Protein AF-A0A8T0T7T9-F1 (afdb_monomer_lite)

Secondary structure (DSSP, 8-state):
--TT--PPPPPPPGGGS----PPP-PPPP------PPP--PPPPGGG-EETTEEPPP-TTPPPPPTTT--SS--TTT-HHHHTTPPP------PPP----------------------------------------

Foldseek 3Di:
DDPPPDDDDDDDDPVPDDDDPDDDDDDPDDDPDDDPDDPDDDDDPQQDADPPGRDHDCPPDQDAAPQARDSPDHVVPDPCVVVVHRDPDDPPDDPDPDPPPPDDDDDDDDDDDDDDDDDDDDDDDDDDDDDDDDDD

Radius of gyration: 42.01 Å; chains: 1; bounding box: 94×88×94 Å

Organism: Panicum virgatum (NCBI:txid38727)

Structure (mmCIF, N/CA/C/O backbone):
data_AF-A0A8T0T7T9-F1
#
_entry.id   AF-A0A8T0T7T9-F1
#
loop_
_atom_site.group_PDB
_atom_site.id
_atom_site.type_symbol
_atom_site.label_atom_id
_atom_site.label_alt_id
_atom_site.label_comp_id
_atom_site.label_asym_id
_atom_site.label_entity_id
_atom_site.label_seq_id
_atom_site.pdbx_PDB_ins_code
_atom_site.Cartn_x
_atom_site.Cartn_y
_atom_site.Cartn_z
_atom_site.occupancy
_atom_site.B_iso_or_equiv
_atom_site.auth_seq_id
_atom_site.auth_comp_id
_atom_site.auth_asym_id
_atom_site.auth_atom_id
_atom_site.pdbx_PDB_model_num
ATOM 1 N N . MET A 1 1 ? -8.770 23.075 46.641 1.00 62.38 1 MET A N 1
ATOM 2 C CA . MET A 1 1 ? -9.221 21.893 45.876 1.00 62.38 1 MET A CA 1
ATOM 3 C C . MET A 1 1 ? -8.694 20.672 46.617 1.00 62.38 1 MET A C 1
ATOM 5 O O . MET A 1 1 ? -7.485 20.507 46.671 1.00 62.38 1 MET A O 1
ATOM 9 N N . SER A 1 2 ? -9.548 19.934 47.336 1.00 76.44 2 SER A N 1
ATOM 10 C CA . SER A 1 2 ? -9.093 18.798 48.157 1.00 76.44 2 SER A CA 1
ATOM 11 C C . SER A 1 2 ? -8.972 17.552 47.284 1.00 76.44 2 SER A C 1
ATOM 13 O O . SER A 1 2 ? -9.967 17.114 46.710 1.00 76.44 2 SER A O 1
ATOM 15 N N . ALA A 1 3 ? -7.763 17.000 47.180 1.00 72.56 3 ALA A N 1
ATOM 16 C CA . ALA A 1 3 ? -7.448 15.847 46.333 1.00 72.56 3 ALA A CA 1
ATOM 17 C C . ALA A 1 3 ? -8.122 14.535 46.788 1.00 72.56 3 ALA A C 1
ATOM 19 O O . ALA A 1 3 ? -8.209 13.598 46.004 1.00 72.56 3 ALA A O 1
ATOM 20 N N . TYR A 1 4 ? -8.646 14.482 48.019 1.00 82.19 4 TYR A N 1
ATOM 21 C CA . TYR A 1 4 ? -9.186 13.263 48.639 1.00 82.19 4 TYR A CA 1
ATOM 22 C C . TYR A 1 4 ? -10.590 13.451 49.230 1.00 82.19 4 TYR A C 1
ATOM 24 O O . TYR A 1 4 ? -10.992 12.731 50.133 1.00 82.19 4 TYR A O 1
ATOM 32 N N . GLY A 1 5 ? -11.351 14.441 48.753 1.00 84.19 5 GLY A N 1
ATOM 33 C CA . GLY A 1 5 ? -12.708 14.691 49.260 1.00 84.19 5 GLY A CA 1
ATOM 34 C C . GLY A 1 5 ? -13.752 13.640 48.855 1.00 84.19 5 GLY A C 1
ATOM 35 O O . GLY A 1 5 ? -14.861 13.666 49.376 1.00 84.19 5 GLY A O 1
ATOM 36 N N . HIS A 1 6 ? -13.422 12.746 47.919 1.00 84.50 6 HIS A N 1
ATOM 37 C CA . HIS A 1 6 ? -14.359 11.787 47.338 1.00 84.50 6 HIS A CA 1
ATOM 38 C C . HIS A 1 6 ? -13.857 10.369 47.613 1.00 84.50 6 HIS A C 1
ATOM 40 O O . HIS A 1 6 ? -12.857 9.941 47.038 1.00 84.50 6 HIS A O 1
ATOM 46 N N . ASN A 1 7 ? -14.561 9.644 48.483 1.00 85.50 7 ASN A N 1
ATOM 47 C CA . ASN A 1 7 ? -14.300 8.230 48.733 1.00 85.50 7 ASN A CA 1
ATOM 48 C C . ASN A 1 7 ? -15.115 7.381 47.754 1.00 85.50 7 ASN A C 1
ATOM 50 O O . ASN A 1 7 ? -16.339 7.503 47.691 1.00 85.50 7 ASN A O 1
ATOM 54 N N . ILE A 1 8 ? -14.437 6.500 47.019 1.00 87.69 8 ILE A N 1
ATOM 55 C CA . ILE A 1 8 ? -15.087 5.460 46.219 1.00 87.69 8 ILE A CA 1
ATOM 56 C C . ILE A 1 8 ? -15.261 4.245 47.126 1.00 87.69 8 ILE A C 1
ATOM 58 O O . ILE A 1 8 ? -14.280 3.676 47.604 1.00 87.69 8 ILE A O 1
ATOM 62 N N . TRP A 1 9 ? -16.509 3.868 47.389 1.00 89.19 9 TRP A N 1
ATOM 63 C CA . TRP A 1 9 ? -16.809 2.651 48.134 1.00 89.19 9 TRP A CA 1
ATOM 64 C C . TRP A 1 9 ? -16.662 1.421 47.235 1.00 89.19 9 TRP A C 1
ATOM 66 O O . TRP A 1 9 ? -16.919 1.518 46.033 1.00 89.19 9 TRP A O 1
ATOM 76 N N . PRO A 1 10 ? -16.277 0.261 47.794 1.00 91.12 10 PRO A N 1
ATOM 77 C CA . PRO A 1 10 ? -16.251 -0.981 47.040 1.00 91.12 10 PRO A CA 1
ATOM 78 C C . PRO A 1 10 ? -17.636 -1.270 46.456 1.00 91.12 10 PRO A C 1
ATOM 80 O O . PRO A 1 10 ? -18.635 -1.279 47.178 1.00 91.12 10 PRO A O 1
ATOM 83 N N . CYS A 1 11 ? -17.694 -1.506 45.148 1.00 88.19 11 CYS A N 1
ATOM 84 C CA . CYS A 1 11 ? -18.886 -2.054 44.516 1.00 88.19 11 CYS A CA 1
ATOM 85 C C . CYS A 1 11 ? -18.951 -3.563 44.772 1.00 88.19 11 CYS A C 1
ATOM 87 O O . CYS A 1 11 ? -17.923 -4.215 44.946 1.00 88.19 11 CYS A O 1
ATOM 89 N N . LYS A 1 12 ? -20.169 -4.114 44.770 1.00 90.12 12 LYS A N 1
ATOM 90 C CA . LYS A 1 12 ? -20.389 -5.566 44.798 1.00 90.12 12 LYS A CA 1
ATOM 91 C C . LYS A 1 12 ? -19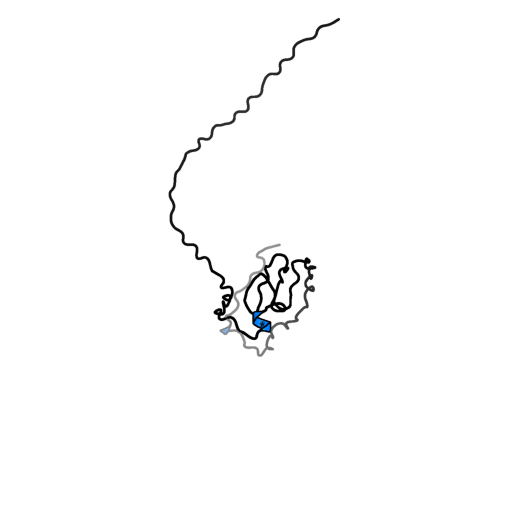.737 -6.231 43.585 1.00 90.12 12 LYS A C 1
ATOM 93 O O . LYS A 1 12 ? -19.588 -5.580 42.549 1.00 90.12 12 LYS A O 1
ATOM 98 N N . ASP A 1 13 ? -19.417 -7.515 43.688 1.00 91.75 13 ASP A N 1
ATOM 99 C CA . ASP A 1 13 ? -18.910 -8.283 42.552 1.00 91.75 13 ASP A CA 1
ATOM 100 C C . ASP A 1 13 ? -19.950 -8.372 41.429 1.00 91.75 13 ASP A C 1
ATOM 102 O O . ASP A 1 13 ? -21.156 -8.421 41.676 1.00 91.75 13 ASP A O 1
ATOM 106 N N . ILE A 1 14 ? -19.476 -8.438 40.180 1.00 90.75 14 ILE A N 1
ATOM 107 C CA . ILE A 1 14 ? -20.316 -8.545 38.970 1.00 90.75 14 ILE A CA 1
ATOM 108 C C . ILE A 1 14 ? -21.307 -9.718 39.044 1.00 90.75 14 ILE A C 1
ATOM 110 O O . ILE A 1 14 ? -22.372 -9.675 38.432 1.00 90.75 14 ILE A O 1
ATOM 114 N N . THR A 1 15 ? -20.973 -10.769 39.795 1.00 92.19 15 THR A N 1
ATOM 115 C CA . THR A 1 15 ? -21.826 -11.946 40.009 1.00 92.19 15 THR A CA 1
ATOM 116 C C . THR A 1 15 ? -23.084 -11.640 40.820 1.00 92.19 15 THR A C 1
ATOM 118 O O . THR A 1 15 ? -24.095 -12.316 40.633 1.00 92.19 15 THR A O 1
ATOM 121 N N . GLU A 1 16 ? -23.038 -10.633 41.693 1.00 94.44 16 GLU A N 1
ATOM 122 C CA . GLU A 1 16 ? -24.155 -10.201 42.538 1.00 94.44 16 GLU A CA 1
ATOM 123 C C . GLU A 1 16 ? -25.005 -9.104 41.886 1.00 94.44 16 GLU A C 1
ATOM 125 O O . GLU A 1 16 ? -26.000 -8.661 42.466 1.00 94.44 16 GLU A O 1
ATOM 130 N N . TRP A 1 17 ? -24.610 -8.616 40.708 1.00 92.12 17 TRP A N 1
ATOM 131 C CA . TRP A 1 17 ? -25.333 -7.546 40.031 1.00 92.12 17 TRP A CA 1
ATOM 132 C C . TRP A 1 17 ? -26.649 -8.064 39.457 1.00 92.12 17 TRP A C 1
ATOM 134 O O . TRP A 1 17 ? -26.729 -9.149 38.875 1.00 92.12 17 TRP A O 1
ATOM 144 N N . GLU A 1 18 ? -27.697 -7.257 39.597 1.00 91.38 18 GLU A N 1
ATOM 145 C CA . GLU A 1 18 ? -28.989 -7.552 38.996 1.00 91.38 18 GLU A CA 1
ATOM 146 C C . GLU A 1 18 ? -28.866 -7.542 37.467 1.00 91.38 18 GLU A C 1
ATOM 148 O O . GLU A 1 18 ? -28.412 -6.568 36.860 1.00 91.38 18 GLU A O 1
ATOM 153 N N . LYS A 1 19 ? -29.276 -8.642 36.827 1.00 88.88 19 LYS A N 1
ATOM 154 C CA . LYS A 1 19 ? -29.292 -8.753 35.366 1.00 88.88 19 LYS A CA 1
ATOM 155 C C . LYS A 1 19 ? -30.502 -8.015 34.815 1.00 88.88 19 LYS A C 1
ATOM 157 O O . LYS A 1 19 ? -31.555 -8.605 34.582 1.00 88.88 19 LYS A O 1
ATOM 162 N N . VAL A 1 20 ? -30.338 -6.719 34.597 1.00 88.88 20 VAL A N 1
ATOM 163 C CA . VAL A 1 20 ? -31.321 -5.914 33.875 1.00 88.88 20 VAL A CA 1
ATOM 164 C C . VAL A 1 20 ? -31.229 -6.219 32.377 1.00 88.88 20 VAL A C 1
ATOM 166 O O . VAL A 1 20 ? -30.136 -6.258 31.811 1.00 88.88 20 VAL A O 1
ATOM 169 N N . ASN A 1 21 ? -32.369 -6.451 31.718 1.00 87.19 21 ASN A N 1
ATOM 170 C CA . ASN A 1 21 ? -32.433 -6.607 30.260 1.00 87.19 21 ASN A CA 1
ATOM 171 C C . ASN A 1 21 ? -32.342 -5.225 29.590 1.00 87.19 21 ASN A C 1
ATOM 173 O O . ASN A 1 21 ? -33.338 -4.687 29.105 1.00 87.19 21 ASN A O 1
ATOM 177 N N . GLY A 1 22 ? -31.165 -4.607 29.693 1.00 87.06 22 GLY A N 1
ATOM 178 C CA . GLY A 1 22 ? -30.864 -3.309 29.099 1.00 87.06 22 GLY A CA 1
ATOM 179 C C . GLY A 1 22 ? -30.644 -3.399 27.590 1.00 87.06 22 GLY A C 1
ATOM 180 O O . GLY A 1 22 ? -30.388 -4.472 27.047 1.00 87.06 22 GLY A O 1
ATOM 181 N N . GLU A 1 23 ? -30.730 -2.255 26.910 1.00 90.38 23 GLU A N 1
ATOM 182 C CA . GLU A 1 23 ? -30.362 -2.166 25.497 1.00 90.38 23 GLU A CA 1
ATOM 183 C C . GLU A 1 23 ? -28.876 -2.504 25.309 1.00 90.38 23 GLU A C 1
ATOM 185 O O . GLU A 1 23 ? -28.018 -2.098 26.097 1.00 90.38 23 GLU A O 1
ATOM 190 N N . GLU A 1 24 ? -28.569 -3.256 24.254 1.00 88.88 24 GLU A N 1
ATOM 191 C CA . GLU A 1 24 ? -27.195 -3.598 23.913 1.00 88.88 24 GLU A CA 1
ATOM 192 C C . GLU A 1 24 ? -26.413 -2.330 23.542 1.00 88.88 24 GLU A C 1
ATOM 194 O O . GLU A 1 24 ? -26.748 -1.619 22.589 1.00 88.88 24 GLU A O 1
ATOM 199 N N . VAL A 1 25 ? -25.342 -2.050 24.289 1.00 90.88 25 VAL A N 1
ATOM 200 C CA . VAL A 1 25 ? -24.463 -0.909 24.020 1.00 90.88 25 VAL A CA 1
ATOM 201 C C . VAL A 1 25 ? -23.681 -1.184 22.739 1.00 90.88 25 VAL A C 1
ATOM 203 O O . VAL A 1 25 ? -22.685 -1.907 22.734 1.00 90.88 25 VAL A O 1
ATOM 206 N N . LYS A 1 26 ? -24.138 -0.593 21.633 1.00 91.94 26 LYS A N 1
ATOM 207 C CA . LYS A 1 26 ? -23.444 -0.684 20.347 1.00 91.94 26 LYS A CA 1
ATOM 208 C C . LYS A 1 26 ? -22.113 0.071 20.398 1.00 91.94 26 LYS A C 1
ATOM 210 O O . LYS A 1 26 ? -22.016 1.108 21.061 1.00 91.94 26 LYS A O 1
ATOM 215 N N . PRO A 1 27 ? -21.090 -0.403 19.667 1.00 92.44 27 PRO A N 1
ATOM 216 C CA . PRO A 1 27 ? -19.857 0.352 19.520 1.00 92.44 27 PRO A CA 1
ATOM 217 C C . PRO A 1 27 ? -20.142 1.717 18.870 1.00 92.44 27 PRO A C 1
ATOM 219 O O . PRO A 1 27 ? -21.104 1.848 18.104 1.00 92.44 27 PRO A O 1
ATOM 222 N N . PRO A 1 28 ? -19.300 2.733 19.128 1.00 92.38 28 PRO A N 1
ATOM 223 C CA . PRO A 1 28 ? -19.405 4.013 18.446 1.00 92.38 28 PRO A CA 1
ATOM 224 C C . PRO A 1 28 ? -19.412 3.828 16.927 1.00 92.38 28 PRO A C 1
ATOM 226 O O . PRO A 1 28 ? -18.617 3.063 16.375 1.00 92.38 28 PRO A O 1
ATOM 229 N N . VAL A 1 29 ? -20.296 4.552 16.242 1.00 91.50 29 VAL A N 1
ATOM 230 C CA . VAL A 1 29 ? -20.363 4.525 14.780 1.00 91.50 29 VAL A CA 1
ATOM 231 C C . VAL A 1 29 ? -19.095 5.172 14.224 1.00 91.50 29 VAL A C 1
ATOM 233 O O . VAL A 1 29 ? -18.821 6.347 14.473 1.00 91.50 29 VAL A O 1
ATOM 236 N N . PHE A 1 30 ? -18.294 4.398 13.492 1.00 87.44 30 PHE A N 1
ATOM 237 C CA . PHE A 1 30 ? -17.085 4.914 12.865 1.00 87.44 30 PHE A CA 1
ATOM 238 C C . PHE A 1 30 ? -17.429 5.737 11.622 1.00 87.44 30 PHE A C 1
ATOM 240 O O . PHE A 1 30 ? -17.778 5.193 10.574 1.00 87.44 30 PHE A O 1
ATOM 247 N N . ASP A 1 31 ? -17.229 7.048 11.717 1.00 87.75 31 ASP A N 1
ATOM 248 C CA . ASP A 1 31 ? -17.247 7.944 10.567 1.00 87.75 31 ASP A CA 1
ATOM 249 C C . ASP A 1 31 ? -15.829 8.166 10.045 1.00 87.75 31 ASP A C 1
ATOM 251 O O . ASP A 1 31 ? -15.008 8.838 10.681 1.00 87.75 31 ASP A O 1
ATOM 255 N N . LYS A 1 32 ? -15.549 7.701 8.826 1.00 88.12 32 LYS A N 1
ATOM 256 C CA . LYS A 1 32 ? -14.305 8.059 8.142 1.00 88.12 32 LYS A CA 1
ATOM 257 C C . LYS A 1 32 ? -14.314 9.551 7.802 1.00 88.12 32 LYS A C 1
ATOM 259 O O . LYS A 1 32 ? -14.878 9.966 6.791 1.00 88.12 32 LYS A O 1
ATOM 264 N N . LYS A 1 33 ? -13.638 10.368 8.611 1.00 86.00 33 LYS A N 1
ATOM 265 C CA . LYS A 1 33 ? -13.358 11.764 8.253 1.00 86.00 33 LYS A CA 1
ATOM 266 C C . LYS A 1 33 ? -12.246 11.778 7.204 1.00 86.00 33 LYS A C 1
ATOM 268 O O . LYS A 1 33 ? -11.176 11.204 7.407 1.00 86.00 33 LYS A O 1
ATOM 273 N N . VAL A 1 34 ? -12.501 12.400 6.055 1.00 80.69 34 VAL A N 1
ATOM 274 C CA . VAL A 1 34 ? -11.465 12.594 5.037 1.00 80.69 34 VAL A CA 1
ATOM 275 C C . VAL A 1 34 ? -10.459 13.591 5.610 1.00 80.69 34 VAL A C 1
ATOM 277 O O . VAL A 1 34 ? -10.819 14.720 5.934 1.00 80.69 34 VAL A O 1
ATOM 280 N N . GLY A 1 35 ? -9.216 13.155 5.813 1.00 86.06 35 GLY A N 1
ATOM 281 C CA . GLY A 1 35 ? -8.147 14.027 6.295 1.00 86.06 35 GLY A CA 1
ATOM 282 C C . GLY A 1 35 ? -7.772 15.107 5.274 1.00 86.06 35 GLY A C 1
ATOM 283 O O . GLY A 1 35 ? -8.317 15.178 4.172 1.00 86.06 35 GLY A O 1
ATOM 284 N N . ARG A 1 36 ? -6.783 15.938 5.620 1.00 82.38 36 ARG A N 1
ATOM 285 C CA . ARG A 1 36 ? -6.176 16.882 4.671 1.00 82.38 36 ARG A CA 1
ATOM 286 C C . ARG A 1 36 ? -5.667 16.109 3.453 1.00 82.38 36 ARG A C 1
ATOM 288 O O . ARG A 1 36 ? -4.855 15.199 3.615 1.00 82.38 36 ARG A O 1
ATOM 295 N N . SER A 1 37 ? -6.077 16.514 2.250 1.00 81.38 37 SER A N 1
ATOM 296 C CA . SER A 1 37 ? -5.520 15.951 1.020 1.00 81.38 37 SER A CA 1
ATOM 297 C C . SER A 1 37 ? -3.990 16.025 1.064 1.00 81.38 37 SER A C 1
ATOM 299 O O . SER A 1 37 ? -3.447 17.090 1.384 1.00 81.38 37 SER A O 1
ATOM 301 N N . PRO A 1 38 ? -3.280 14.923 0.778 1.00 76.12 38 PRO A N 1
ATOM 302 C CA . PRO A 1 38 ? -1.827 14.914 0.838 1.00 76.12 38 PRO A CA 1
ATOM 303 C C . PRO A 1 38 ? -1.271 16.009 -0.077 1.00 76.12 38 PRO A C 1
ATOM 305 O O . PRO A 1 38 ? -1.673 16.135 -1.236 1.00 76.12 38 PRO A O 1
ATOM 308 N N . LYS A 1 39 ? -0.354 16.835 0.446 1.00 74.50 39 LYS A N 1
ATOM 309 C CA . LYS A 1 39 ? 0.361 17.826 -0.368 1.00 74.50 39 LYS A CA 1
ATOM 310 C C . LYS A 1 39 ? 1.195 17.066 -1.399 1.00 74.50 39 LYS A C 1
ATOM 312 O O . LYS A 1 39 ? 2.229 16.497 -1.062 1.00 74.50 39 LYS A O 1
ATOM 317 N N . SER A 1 40 ? 0.762 17.062 -2.657 1.00 70.12 40 SER A N 1
ATOM 318 C CA . SER A 1 40 ? 1.586 16.543 -3.746 1.00 70.12 40 SER A CA 1
ATOM 319 C C . SER A 1 40 ? 2.763 17.493 -3.977 1.00 70.12 40 SER A C 1
ATOM 321 O O . SER A 1 40 ? 2.584 18.616 -4.448 1.00 70.12 40 SER A O 1
ATOM 323 N N . ARG A 1 41 ? 3.980 17.049 -3.655 1.00 83.00 41 ARG A N 1
ATOM 324 C CA . ARG A 1 41 ? 5.222 17.732 -4.044 1.00 83.00 41 ARG A CA 1
ATOM 325 C C . ARG A 1 41 ? 5.366 17.692 -5.573 1.00 83.00 41 ARG A C 1
ATOM 327 O O . ARG A 1 41 ? 5.139 16.647 -6.181 1.00 83.00 41 ARG A O 1
ATOM 334 N N . LYS A 1 42 ? 5.776 18.798 -6.208 1.00 77.69 42 LYS A N 1
ATOM 335 C CA . LYS A 1 42 ? 6.197 18.782 -7.622 1.00 77.69 42 LYS A CA 1
ATOM 336 C C . LYS A 1 42 ? 7.497 17.973 -7.736 1.00 77.69 42 LYS A C 1
ATOM 338 O O . LYS A 1 42 ? 8.463 18.268 -7.033 1.00 77.69 42 LYS A O 1
ATOM 343 N N . LYS A 1 43 ? 7.506 16.934 -8.575 1.00 76.19 43 LYS A N 1
ATOM 3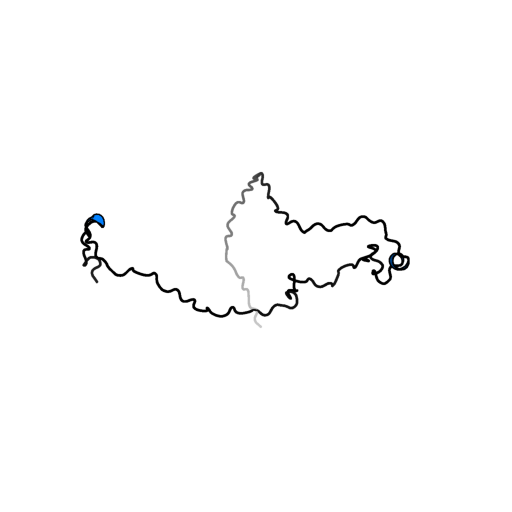44 C CA . LYS A 1 43 ? 8.696 16.102 -8.810 1.00 76.19 43 LYS A CA 1
ATOM 345 C C . LYS A 1 43 ? 9.717 16.864 -9.651 1.00 76.19 43 LYS A C 1
ATOM 347 O O . LYS A 1 43 ? 9.331 17.609 -10.549 1.00 76.19 43 LYS A O 1
ATOM 352 N N . GLN A 1 44 ? 10.997 16.673 -9.350 1.00 74.81 44 GLN A N 1
ATOM 353 C CA . GLN A 1 44 ? 12.080 17.225 -10.163 1.00 74.81 44 GLN A CA 1
ATOM 354 C C . GLN A 1 44 ? 12.149 16.507 -11.528 1.00 74.81 44 GLN A C 1
ATOM 356 O O . GLN A 1 44 ? 11.691 15.365 -11.627 1.00 74.81 44 GLN A O 1
ATOM 361 N N . PRO A 1 45 ? 12.736 17.112 -12.577 1.00 73.31 45 PRO A N 1
ATOM 362 C CA . PRO A 1 45 ? 12.844 16.494 -13.904 1.00 73.31 45 PRO A CA 1
ATOM 363 C C . PRO A 1 45 ? 13.537 15.120 -13.910 1.00 73.31 45 PRO A C 1
ATOM 365 O O . PRO A 1 45 ? 13.153 14.256 -14.695 1.00 73.31 45 PRO A O 1
ATOM 368 N N . GLN A 1 46 ? 14.499 14.876 -13.009 1.00 71.00 46 GLN A N 1
ATOM 369 C CA . GLN A 1 46 ? 15.134 13.557 -12.856 1.00 71.00 46 GLN A CA 1
ATOM 370 C C . GLN A 1 46 ? 14.273 12.507 -12.125 1.00 71.00 46 GLN A C 1
ATOM 372 O O . GLN A 1 46 ? 14.573 11.320 -12.173 1.00 71.00 46 GLN A O 1
ATOM 377 N N . GLU A 1 47 ? 13.200 12.916 -11.444 1.00 69.25 47 GLU A N 1
ATOM 378 C CA . GLU A 1 47 ? 12.342 12.042 -10.624 1.00 69.25 47 GLU A CA 1
ATOM 379 C C . GLU A 1 47 ? 11.065 11.604 -11.362 1.00 69.25 47 GLU A C 1
ATOM 381 O O . GLU A 1 47 ? 10.112 11.101 -10.749 1.00 69.25 47 GLU A O 1
ATOM 386 N N . VAL A 1 48 ? 10.988 11.842 -12.674 1.00 73.56 48 VAL A N 1
ATOM 387 C CA . VAL A 1 48 ? 9.801 11.506 -13.461 1.00 73.56 48 VAL A CA 1
ATOM 388 C C . VAL A 1 48 ? 9.652 9.983 -13.512 1.00 73.56 48 VAL A C 1
ATOM 390 O O . VAL A 1 48 ? 10.361 9.266 -14.218 1.00 73.56 48 VAL A O 1
ATOM 393 N N . MET A 1 49 ? 8.694 9.483 -12.733 1.00 72.31 49 MET A N 1
ATOM 394 C CA . MET A 1 49 ? 8.318 8.073 -12.717 1.00 72.31 49 MET A CA 1
ATOM 395 C C . MET A 1 49 ? 7.647 7.722 -14.046 1.00 72.31 49 MET A C 1
ATOM 397 O O . MET A 1 49 ? 6.634 8.314 -14.419 1.00 72.31 49 MET A O 1
ATOM 401 N N . GLY A 1 50 ? 8.192 6.744 -14.761 1.00 72.81 50 GLY A N 1
ATOM 402 C CA . GLY A 1 50 ? 7.479 6.062 -15.831 1.00 72.81 50 GLY A CA 1
ATOM 403 C C . GLY A 1 50 ? 6.478 5.040 -15.283 1.00 72.81 50 GLY A C 1
ATOM 404 O O . GLY A 1 50 ? 6.404 4.795 -14.084 1.00 72.81 50 GLY A O 1
ATOM 405 N N . LYS A 1 51 ? 5.748 4.376 -16.190 1.00 76.56 51 LYS A N 1
ATOM 406 C CA . LYS A 1 51 ? 4.747 3.335 -15.876 1.00 76.56 51 LYS A CA 1
ATOM 407 C C . LYS A 1 51 ? 5.258 2.209 -14.953 1.00 76.56 51 LYS A C 1
ATOM 409 O O . LYS A 1 51 ? 4.455 1.579 -14.284 1.00 76.56 51 LYS A O 1
ATOM 414 N N . TYR A 1 52 ? 6.572 1.978 -14.919 1.00 76.69 52 TYR A N 1
ATOM 415 C CA . TYR A 1 52 ? 7.225 0.909 -14.155 1.00 76.69 52 TYR A CA 1
ATOM 416 C C . TYR A 1 52 ? 8.256 1.426 -13.132 1.00 76.69 52 TYR A C 1
ATOM 418 O O . TYR A 1 52 ? 9.106 0.658 -12.705 1.00 76.69 52 TYR A O 1
ATOM 426 N N . GLY A 1 53 ? 8.224 2.713 -12.761 1.00 77.62 53 GLY A N 1
ATOM 427 C CA . GLY A 1 53 ? 9.177 3.290 -11.800 1.00 77.62 53 GLY A CA 1
ATOM 428 C C . GLY A 1 53 ? 10.046 4.420 -12.367 1.00 77.62 53 GLY A C 1
ATOM 429 O O . GLY A 1 53 ? 9.794 4.886 -13.485 1.00 77.62 53 GLY A O 1
ATOM 430 N N . PRO A 1 54 ? 11.036 4.907 -11.597 1.00 77.00 54 PRO A N 1
ATOM 431 C CA . PRO A 1 54 ? 11.888 6.021 -12.003 1.00 77.00 54 PRO A CA 1
ATOM 432 C C . PRO A 1 54 ? 12.676 5.629 -13.255 1.00 77.00 54 PRO A C 1
ATOM 434 O O . PRO A 1 54 ? 13.319 4.582 -13.298 1.00 77.00 54 PRO A O 1
ATOM 437 N N . LYS A 1 55 ? 12.588 6.444 -14.310 1.00 72.19 55 LYS A N 1
ATOM 438 C CA . LYS A 1 55 ? 13.339 6.210 -15.547 1.00 72.19 55 LYS A CA 1
ATOM 439 C C . LYS A 1 55 ? 14.639 7.003 -15.497 1.00 72.19 55 LYS A C 1
ATOM 441 O O . LYS A 1 55 ? 14.601 8.226 -15.440 1.00 72.19 55 LYS A O 1
ATOM 446 N N . LEU A 1 56 ? 15.772 6.311 -15.578 1.00 71.31 56 LEU A N 1
ATOM 447 C CA . LEU A 1 56 ? 17.065 6.954 -15.799 1.00 71.31 56 LEU A CA 1
ATOM 448 C C . LEU A 1 56 ? 17.123 7.549 -17.217 1.00 71.31 56 LEU A C 1
ATOM 450 O O . LEU A 1 56 ? 16.547 6.998 -18.163 1.00 71.31 56 LEU A O 1
ATOM 454 N N . SER A 1 57 ? 17.810 8.684 -17.364 1.00 73.81 57 SER A N 1
ATOM 455 C CA . SER A 1 57 ? 18.110 9.265 -18.677 1.00 73.81 57 SER A CA 1
ATOM 456 C C . SER A 1 57 ? 18.965 8.288 -19.487 1.00 73.81 57 SER A C 1
ATOM 458 O O . SER A 1 57 ? 19.889 7.684 -18.955 1.00 73.81 57 SER A O 1
ATOM 460 N N . LYS A 1 58 ? 18.690 8.139 -20.789 1.00 75.12 58 LYS A N 1
ATOM 461 C CA . LYS A 1 58 ? 19.487 7.279 -21.687 1.00 75.12 58 LYS A CA 1
ATOM 462 C C . LYS A 1 58 ? 20.845 7.885 -22.071 1.00 75.12 58 LYS A C 1
ATOM 464 O O . LYS A 1 58 ? 21.561 7.316 -22.890 1.00 75.12 58 LYS A O 1
ATOM 469 N N . HIS A 1 59 ? 21.170 9.061 -21.544 1.00 79.06 59 HIS A N 1
ATOM 470 C CA . HIS A 1 59 ? 22.410 9.761 -21.844 1.00 79.06 59 HIS A CA 1
ATOM 471 C C . HIS A 1 59 ? 23.605 8.995 -21.252 1.00 79.06 59 HIS A C 1
ATOM 473 O O . HIS A 1 59 ? 23.632 8.744 -20.053 1.00 79.06 59 HIS A O 1
ATOM 479 N N . GLY A 1 60 ? 24.563 8.600 -22.097 1.00 78.94 60 GLY A N 1
ATOM 480 C CA . GLY A 1 60 ? 25.766 7.858 -21.691 1.00 78.94 60 GLY A CA 1
ATOM 481 C C . GLY A 1 60 ? 25.674 6.327 -21.771 1.00 78.94 60 GLY A C 1
ATOM 482 O O . GLY A 1 60 ? 26.663 5.655 -21.501 1.00 78.94 60 GLY A O 1
ATOM 483 N N . ILE A 1 61 ? 24.530 5.753 -22.166 1.00 84.12 61 ILE A N 1
ATOM 484 C CA . ILE A 1 61 ? 24.394 4.296 -22.330 1.00 84.12 61 ILE A CA 1
ATOM 485 C C . ILE A 1 61 ? 24.885 3.884 -23.723 1.00 84.12 61 ILE A C 1
ATOM 487 O O . ILE A 1 61 ? 24.367 4.362 -24.735 1.00 84.12 61 ILE A O 1
ATOM 491 N N . ILE A 1 62 ? 25.849 2.960 -23.777 1.00 86.12 62 ILE A N 1
ATOM 492 C CA . ILE A 1 62 ? 26.299 2.335 -25.028 1.00 86.12 62 ILE A CA 1
ATOM 493 C C . ILE A 1 62 ? 25.183 1.418 -25.544 1.00 86.12 62 ILE A C 1
ATOM 495 O O . ILE A 1 62 ? 24.735 0.497 -24.860 1.00 86.12 62 ILE A O 1
ATOM 499 N N . MET A 1 63 ? 24.707 1.687 -26.758 1.00 85.62 63 MET A N 1
ATOM 500 C CA . MET A 1 63 ? 23.626 0.925 -27.380 1.00 85.62 63 MET A CA 1
ATOM 501 C C . MET A 1 63 ? 24.195 -0.246 -28.179 1.00 85.62 63 MET A C 1
ATOM 503 O O . MET A 1 63 ? 24.933 -0.048 -29.138 1.00 85.62 63 MET A O 1
ATOM 507 N N . HIS A 1 64 ? 23.801 -1.464 -27.813 1.00 91.75 64 HIS A N 1
ATOM 508 C CA . HIS A 1 64 ? 24.162 -2.676 -28.542 1.00 91.75 64 HIS A CA 1
ATOM 509 C C . HIS A 1 64 ? 23.087 -3.046 -29.572 1.00 91.75 64 HIS A C 1
ATOM 511 O O . HIS A 1 64 ? 21.881 -2.908 -29.334 1.00 91.75 64 HIS A O 1
ATOM 517 N N . CYS A 1 65 ? 23.509 -3.584 -30.713 1.00 92.69 65 CYS A N 1
ATOM 518 C CA . CYS A 1 65 ? 22.627 -4.171 -31.709 1.00 92.69 65 CYS A CA 1
ATOM 519 C C . CYS A 1 65 ? 21.793 -5.298 -31.086 1.00 92.69 65 CYS A C 1
ATOM 521 O O . CYS A 1 65 ? 22.331 -6.314 -30.668 1.00 92.69 65 CYS A O 1
ATOM 523 N N . SER A 1 66 ? 20.464 -5.204 -31.098 1.00 90.00 66 SER A N 1
ATOM 524 C CA . SER A 1 66 ? 19.618 -6.272 -30.540 1.00 90.00 66 SER A CA 1
ATOM 525 C C . SER A 1 66 ? 19.690 -7.602 -31.307 1.00 90.00 66 SER A C 1
ATOM 527 O O . SER A 1 66 ? 19.159 -8.600 -30.835 1.00 90.00 66 SER A O 1
ATOM 529 N N . TRP A 1 67 ? 20.267 -7.611 -32.517 1.00 90.12 67 TRP A N 1
ATOM 530 C CA . TRP A 1 67 ? 20.407 -8.816 -33.338 1.00 90.12 67 TRP A CA 1
ATOM 531 C C . TRP A 1 67 ? 21.741 -9.519 -33.090 1.00 90.12 67 TRP A C 1
ATOM 533 O O . TRP A 1 67 ? 21.748 -10.715 -32.840 1.00 90.12 67 TRP A O 1
ATOM 543 N N . CYS A 1 68 ? 22.856 -8.780 -33.131 1.00 90.19 68 CYS A N 1
ATOM 544 C CA . CYS A 1 68 ? 24.210 -9.339 -33.034 1.00 90.19 68 CYS A CA 1
ATOM 545 C C . CYS A 1 68 ? 25.056 -8.796 -31.875 1.00 90.19 68 CYS A C 1
ATOM 547 O O . CYS A 1 68 ? 26.241 -9.087 -31.808 1.00 90.19 68 CYS A O 1
ATOM 549 N N . GLN A 1 69 ? 24.476 -7.974 -31.000 1.00 89.12 69 GLN A N 1
ATOM 550 C CA . GLN A 1 69 ? 25.079 -7.431 -29.773 1.00 89.12 69 GLN A CA 1
ATOM 551 C C . GLN A 1 69 ? 26.325 -6.539 -29.963 1.00 89.12 69 GLN A C 1
ATOM 553 O O . GLN A 1 69 ? 26.913 -6.078 -28.988 1.00 89.12 69 GLN A O 1
ATOM 558 N N . SER A 1 70 ? 26.682 -6.205 -31.207 1.00 88.38 70 SER A N 1
ATOM 559 C CA . SER A 1 70 ? 27.752 -5.250 -31.525 1.00 88.38 70 SER A CA 1
ATOM 560 C C . SER A 1 70 ? 27.405 -3.828 -31.071 1.00 88.38 70 SER A C 1
ATOM 562 O O . SER A 1 70 ? 26.248 -3.421 -31.153 1.00 88.38 70 SER A O 1
ATOM 564 N N . THR A 1 71 ? 28.406 -3.067 -30.632 1.00 92.12 71 THR A N 1
ATOM 565 C CA . THR A 1 71 ? 28.305 -1.632 -30.306 1.00 92.12 71 THR A CA 1
ATOM 566 C C . THR A 1 71 ? 28.419 -0.719 -31.527 1.00 92.12 71 THR A C 1
ATOM 568 O O . THR A 1 71 ? 28.099 0.459 -31.434 1.00 92.12 71 THR A O 1
ATOM 571 N N . GLU A 1 72 ? 28.878 -1.246 -32.665 1.00 93.38 72 GLU A N 1
ATOM 572 C CA . GLU A 1 72 ? 29.191 -0.455 -33.864 1.00 93.38 72 GLU A CA 1
ATOM 573 C C . GLU A 1 72 ? 27.929 0.004 -34.606 1.00 93.38 72 GLU A C 1
ATOM 575 O O . GLU A 1 72 ? 27.896 1.035 -35.271 1.00 93.38 72 GLU A O 1
ATOM 580 N N . HIS A 1 73 ? 26.850 -0.772 -34.507 1.00 92.62 73 HIS A N 1
ATOM 581 C CA . HIS A 1 73 ? 25.632 -0.514 -35.257 1.00 92.62 73 HIS A CA 1
ATOM 582 C C . HIS A 1 73 ? 24.383 -0.892 -34.467 1.00 92.62 73 HIS A C 1
ATOM 584 O O . HIS A 1 73 ? 24.412 -1.658 -33.511 1.00 92.62 73 HIS A O 1
ATOM 590 N N . ASN A 1 74 ? 23.234 -0.386 -34.909 1.00 91.88 74 ASN A N 1
ATOM 591 C CA . ASN A 1 74 ? 21.941 -0.749 -34.342 1.00 91.88 74 ASN A CA 1
ATOM 592 C C . ASN A 1 74 ? 21.267 -1.830 -35.192 1.00 91.88 74 ASN A C 1
ATOM 594 O O . ASN A 1 74 ? 21.580 -2.019 -36.365 1.00 91.88 74 ASN A O 1
ATOM 598 N N . ALA A 1 75 ? 20.241 -2.490 -34.655 1.00 90.69 75 ALA A N 1
ATOM 599 C CA . ALA A 1 75 ? 19.547 -3.570 -35.364 1.00 90.69 75 ALA A CA 1
ATOM 600 C C . ALA A 1 75 ? 18.949 -3.165 -36.726 1.00 90.69 75 ALA A C 1
ATOM 602 O O . ALA A 1 75 ? 18.646 -4.035 -37.534 1.00 90.69 75 ALA A O 1
ATOM 603 N N . ARG A 1 76 ? 18.758 -1.866 -37.000 1.00 91.31 76 ARG A N 1
ATOM 604 C CA . ARG A 1 76 ? 18.301 -1.368 -38.308 1.00 91.31 76 ARG A CA 1
ATOM 605 C C . ARG A 1 76 ? 19.372 -1.508 -39.397 1.00 91.31 76 ARG A C 1
ATOM 607 O O . ARG A 1 76 ? 19.032 -1.803 -40.537 1.00 91.31 76 ARG A O 1
ATOM 614 N N . THR A 1 77 ? 20.639 -1.298 -39.055 1.00 93.00 77 THR A N 1
ATOM 615 C CA . THR A 1 77 ? 21.771 -1.335 -39.993 1.00 93.00 77 THR A CA 1
ATOM 616 C C . THR A 1 77 ? 22.554 -2.645 -39.935 1.00 93.00 77 THR A C 1
ATOM 618 O O . THR A 1 77 ? 23.494 -2.812 -40.698 1.00 93.00 77 THR A O 1
ATOM 621 N N . CYS A 1 78 ? 22.130 -3.599 -39.102 1.00 93.62 78 CYS A N 1
ATOM 622 C CA . CYS A 1 78 ? 22.772 -4.902 -38.959 1.00 93.62 78 CYS A CA 1
ATOM 623 C C . CYS A 1 78 ? 22.746 -5.723 -40.255 1.00 93.62 78 CYS A C 1
ATOM 625 O O . CYS A 1 78 ? 21.679 -6.077 -40.763 1.00 93.62 78 CYS A O 1
ATOM 627 N N . GLU A 1 79 ? 23.927 -6.079 -40.749 1.00 92.12 79 GLU A N 1
ATOM 628 C CA . GLU A 1 79 ? 24.105 -6.901 -41.948 1.00 92.12 79 GLU A CA 1
ATOM 629 C C . GLU A 1 79 ? 23.611 -8.331 -41.738 1.00 92.12 79 GLU A C 1
ATOM 631 O O . GLU A 1 79 ? 22.878 -8.850 -42.574 1.00 92.12 79 GLU A O 1
ATOM 636 N N . LEU A 1 80 ? 23.890 -8.930 -40.574 1.00 90.06 80 LEU A N 1
ATOM 637 C CA . LEU A 1 80 ? 23.392 -10.266 -40.225 1.00 90.06 80 LEU A CA 1
ATOM 638 C C . LEU A 1 80 ? 21.861 -10.316 -40.210 1.00 90.06 80 LEU A C 1
ATOM 640 O O . LEU A 1 80 ? 21.264 -11.299 -40.642 1.00 90.06 80 LEU A O 1
ATOM 644 N N . LYS A 1 81 ? 21.214 -9.230 -39.768 1.00 91.19 81 LYS A N 1
ATOM 645 C CA . LYS A 1 81 ? 19.753 -9.122 -39.801 1.00 91.19 81 LYS A CA 1
ATOM 646 C C . LYS A 1 81 ? 19.228 -9.034 -41.232 1.00 91.19 81 LYS A C 1
ATOM 648 O O . LYS A 1 81 ? 18.221 -9.664 -41.537 1.00 91.19 81 LYS A O 1
ATOM 653 N N . LYS A 1 82 ? 19.900 -8.278 -42.106 1.00 92.19 82 LYS A N 1
ATOM 654 C CA . LYS A 1 82 ? 19.550 -8.197 -43.536 1.00 92.19 82 LYS A CA 1
ATOM 655 C C . LYS A 1 82 ? 19.755 -9.538 -44.246 1.00 92.19 82 LYS A C 1
ATOM 657 O O . LYS A 1 82 ? 18.937 -9.903 -45.078 1.00 92.19 82 LYS A O 1
ATOM 662 N N . ALA A 1 83 ? 20.799 -10.275 -43.874 1.00 90.00 83 ALA A N 1
ATOM 663 C CA . ALA A 1 83 ? 21.103 -11.607 -44.390 1.00 90.00 83 ALA A CA 1
ATOM 664 C C . ALA A 1 83 ? 20.211 -12.720 -43.801 1.00 90.00 83 ALA A C 1
ATOM 666 O O . ALA A 1 83 ? 20.321 -13.870 -44.210 1.00 90.00 83 ALA A O 1
ATOM 667 N N . GLY A 1 84 ? 19.352 -12.416 -42.819 1.00 87.81 84 GLY A N 1
ATOM 668 C CA . GLY A 1 84 ? 18.479 -13.400 -42.168 1.00 87.81 84 GLY A CA 1
ATOM 669 C C . GLY A 1 84 ? 19.209 -14.423 -41.287 1.00 87.81 84 GLY A C 1
ATOM 670 O O . GLY A 1 84 ? 18.575 -15.329 -40.747 1.00 87.81 84 GLY A O 1
ATOM 671 N N . VAL A 1 85 ? 20.521 -14.275 -41.094 1.00 86.69 85 VAL A N 1
ATOM 672 C CA . VAL A 1 85 ? 21.334 -15.181 -40.281 1.00 86.69 85 VAL A CA 1
ATOM 673 C C . VAL A 1 85 ? 21.205 -14.777 -38.820 1.00 86.69 85 VAL A C 1
ATOM 675 O O . VAL A 1 85 ? 21.500 -13.641 -38.438 1.00 86.69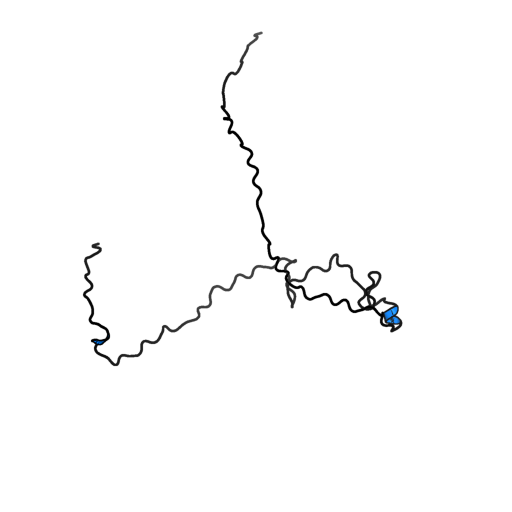 85 VAL A O 1
ATOM 678 N N . ARG A 1 86 ? 20.768 -15.715 -37.977 1.00 79.44 86 ARG A N 1
ATOM 679 C CA . ARG A 1 86 ? 20.784 -15.529 -36.525 1.00 79.44 86 ARG A CA 1
ATOM 680 C C . ARG A 1 86 ? 22.207 -15.782 -36.022 1.00 79.44 86 ARG A C 1
ATOM 682 O O . ARG A 1 86 ? 22.692 -16.898 -36.197 1.00 79.44 86 ARG A O 1
ATOM 689 N N . PRO A 1 87 ? 22.882 -14.793 -35.416 1.00 77.88 87 PRO A N 1
ATOM 690 C CA . PRO A 1 87 ? 24.184 -15.035 -34.818 1.00 77.88 87 PRO A CA 1
ATOM 691 C C . PRO A 1 87 ? 24.046 -16.063 -33.695 1.00 77.88 87 PRO A C 1
ATOM 693 O O . PRO A 1 87 ? 23.155 -15.970 -32.849 1.00 77.88 87 PRO A O 1
ATOM 696 N N . THR A 1 88 ? 24.932 -17.054 -33.698 1.00 68.44 88 THR A N 1
ATOM 697 C CA . THR A 1 88 ? 25.044 -18.075 -32.656 1.00 68.44 88 THR A CA 1
ATOM 698 C C . THR A 1 88 ? 25.736 -17.472 -31.439 1.00 68.44 88 THR A C 1
ATOM 700 O O . THR A 1 88 ? 26.888 -17.774 -31.146 1.00 68.44 88 THR A O 1
ATOM 703 N N . MET A 1 89 ? 25.064 -16.559 -30.748 1.00 65.38 89 MET A N 1
ATOM 704 C CA . MET A 1 89 ? 25.501 -16.113 -29.430 1.00 65.38 89 MET A CA 1
ATOM 705 C C . MET A 1 89 ? 24.472 -16.581 -28.412 1.00 65.38 89 MET A C 1
ATOM 707 O O . MET A 1 89 ? 23.267 -16.400 -28.604 1.00 65.38 89 MET A O 1
ATOM 711 N N . ALA A 1 90 ? 24.951 -17.230 -27.351 1.00 60.22 90 ALA A N 1
ATOM 712 C CA . ALA A 1 90 ? 24.105 -17.629 -26.240 1.00 60.22 90 ALA A CA 1
ATOM 713 C C . ALA A 1 90 ? 23.393 -16.383 -25.680 1.00 60.22 90 ALA A C 1
ATOM 715 O O . ALA A 1 90 ? 24.012 -15.321 -25.574 1.00 60.22 90 ALA A O 1
ATOM 716 N N . PRO A 1 91 ? 22.095 -16.466 -25.343 1.00 56.78 91 PRO A N 1
ATOM 717 C CA . PRO A 1 91 ? 21.404 -15.348 -24.730 1.00 56.78 91 PRO A CA 1
ATOM 718 C C . PRO A 1 91 ? 22.022 -15.090 -23.355 1.00 56.78 91 PRO A C 1
ATOM 720 O O . PRO A 1 91 ? 21.775 -15.840 -22.411 1.00 56.78 91 PRO A O 1
ATOM 723 N N . VAL A 1 92 ? 22.798 -14.013 -23.229 1.00 58.97 92 VAL A N 1
ATOM 724 C CA . VAL A 1 92 ? 23.127 -13.446 -21.921 1.00 58.97 92 VAL A CA 1
ATOM 725 C C . VAL A 1 92 ? 21.823 -12.864 -21.382 1.00 58.97 92 VAL A C 1
ATOM 727 O O . VAL A 1 92 ? 21.414 -11.756 -21.724 1.00 58.97 92 VAL A O 1
ATOM 730 N N . ARG A 1 93 ? 21.086 -13.668 -20.613 1.00 59.97 93 ARG A N 1
ATOM 731 C CA . ARG A 1 93 ? 19.987 -13.159 -19.796 1.00 59.97 93 ARG A CA 1
ATOM 732 C C . ARG A 1 93 ? 20.643 -12.348 -18.686 1.00 59.97 93 ARG A C 1
ATOM 734 O O . ARG A 1 93 ? 21.346 -12.929 -17.867 1.00 59.97 93 ARG A O 1
ATOM 741 N N . ASN A 1 94 ? 20.429 -11.032 -18.661 1.00 56.81 94 ASN A N 1
ATOM 742 C CA . ASN A 1 94 ? 20.735 -10.266 -17.456 1.00 56.81 94 ASN A CA 1
ATOM 743 C C . ASN A 1 94 ? 19.969 -10.917 -16.296 1.00 56.81 94 ASN A C 1
ATOM 745 O O . ASN A 1 94 ? 18.751 -11.101 -16.431 1.00 56.81 94 ASN A O 1
ATOM 749 N N . PRO A 1 95 ? 20.641 -11.311 -15.201 1.00 48.06 95 PRO A N 1
ATOM 750 C CA . PRO A 1 95 ? 19.933 -11.824 -14.043 1.00 48.06 95 PRO A CA 1
ATOM 751 C C . PRO A 1 95 ? 18.974 -10.740 -13.524 1.00 48.06 95 PRO A C 1
ATOM 753 O O . PRO A 1 95 ? 19.283 -9.546 -13.637 1.00 48.06 95 PRO A O 1
ATOM 756 N N . PRO A 1 96 ? 17.797 -11.114 -12.987 1.00 48.56 96 PRO A N 1
ATOM 757 C CA . PRO A 1 96 ? 17.022 -10.177 -12.189 1.00 48.56 96 PRO A CA 1
ATOM 758 C C . PRO A 1 96 ? 17.934 -9.676 -11.068 1.00 48.56 96 PRO A C 1
ATOM 760 O O . PRO A 1 96 ? 18.668 -10.466 -10.481 1.00 48.56 96 PRO A O 1
ATOM 763 N N . ASN A 1 97 ? 17.926 -8.362 -10.845 1.00 55.25 97 ASN A N 1
ATOM 764 C CA . ASN A 1 97 ? 18.672 -7.704 -9.781 1.00 55.25 97 ASN A CA 1
ATOM 765 C C . ASN A 1 97 ? 18.330 -8.417 -8.463 1.00 55.25 97 ASN A C 1
ATOM 767 O O . ASN A 1 97 ? 17.205 -8.292 -7.986 1.00 55.25 97 ASN A O 1
ATOM 771 N N . MET A 1 98 ? 19.230 -9.270 -7.974 1.00 41.00 98 MET A N 1
ATOM 772 C CA . MET A 1 98 ? 19.080 -9.910 -6.675 1.00 41.00 98 MET A CA 1
ATOM 773 C C . MET A 1 98 ? 19.685 -8.933 -5.684 1.00 41.00 98 MET A C 1
ATOM 775 O O . MET A 1 98 ? 20.876 -8.639 -5.778 1.00 41.00 98 MET A O 1
ATOM 779 N N . ASP A 1 99 ? 18.851 -8.388 -4.803 1.00 45.62 99 ASP A N 1
ATOM 780 C CA . ASP A 1 99 ? 19.308 -7.601 -3.669 1.00 45.62 99 ASP A CA 1
ATOM 781 C C . ASP A 1 99 ? 20.290 -8.474 -2.875 1.00 45.62 99 ASP A C 1
ATOM 783 O O . ASP A 1 99 ? 19.912 -9.484 -2.280 1.00 45.62 99 ASP A O 1
ATOM 787 N N . VAL A 1 100 ? 21.580 -8.149 -2.962 1.00 43.94 100 VAL A N 1
ATOM 788 C CA . VAL A 1 100 ? 22.607 -8.774 -2.135 1.00 43.94 100 VAL A CA 1
ATOM 789 C C . VAL A 1 100 ? 22.460 -8.141 -0.758 1.00 43.94 100 VAL A C 1
ATOM 791 O O . VAL A 1 100 ? 22.881 -7.005 -0.549 1.00 43.94 100 VAL A O 1
ATOM 794 N N . GLU A 1 101 ? 21.814 -8.855 0.165 1.00 52.53 101 GLU A N 1
ATOM 795 C CA . GLU A 1 101 ? 21.968 -8.587 1.592 1.00 52.53 101 GLU A CA 1
ATOM 796 C C . GLU A 1 101 ? 23.435 -8.857 1.947 1.00 52.53 101 GLU A C 1
ATOM 798 O O . GLU A 1 101 ? 23.914 -9.992 1.920 1.00 52.53 101 GLU A O 1
ATOM 803 N N . GLU A 1 102 ? 24.179 -7.781 2.193 1.00 47.06 102 GLU A N 1
ATOM 804 C CA . GLU A 1 102 ? 25.548 -7.843 2.685 1.00 47.06 102 GLU A CA 1
ATOM 805 C C . GLU A 1 102 ? 25.509 -8.236 4.167 1.00 47.06 102 GLU A C 1
ATOM 807 O O . GLU A 1 102 ? 25.288 -7.415 5.055 1.00 47.06 102 GLU A O 1
ATOM 812 N N . GLU A 1 103 ? 25.672 -9.533 4.424 1.00 40.50 103 GLU A N 1
ATOM 813 C CA . GLU A 1 103 ? 25.897 -10.085 5.755 1.00 40.50 103 GLU A CA 1
ATOM 814 C C . GLU A 1 103 ? 27.280 -9.641 6.258 1.00 40.50 103 GLU A C 1
ATOM 816 O O . GLU A 1 103 ? 28.320 -10.164 5.844 1.00 40.50 103 GLU A O 1
ATOM 821 N N . SER A 1 104 ? 27.286 -8.648 7.148 1.00 38.94 104 SER A N 1
ATOM 822 C CA . SER A 1 104 ? 28.472 -8.178 7.861 1.00 38.94 104 SER A CA 1
ATOM 823 C C . SER A 1 104 ? 29.016 -9.287 8.761 1.00 38.94 104 SER A C 1
ATOM 825 O O . SER A 1 104 ? 28.399 -9.646 9.766 1.00 38.94 104 SER A O 1
ATOM 827 N N . LYS A 1 105 ? 30.191 -9.819 8.422 1.00 37.16 105 LYS A N 1
ATOM 828 C CA . LYS A 1 105 ? 30.944 -10.731 9.290 1.00 37.16 105 LYS A CA 1
ATOM 829 C C . LYS A 1 105 ? 31.933 -9.912 10.115 1.00 37.16 105 LYS A C 1
ATOM 831 O O . LYS A 1 105 ? 32.945 -9.458 9.590 1.00 37.16 105 LYS A O 1
ATOM 836 N N . GLU A 1 106 ? 31.629 -9.714 11.394 1.00 45.34 106 GLU A N 1
ATOM 837 C CA . GLU A 1 106 ? 32.577 -9.200 12.387 1.00 45.34 106 GLU A CA 1
ATOM 838 C C . GLU A 1 106 ? 33.548 -10.295 12.849 1.00 45.34 106 GLU A C 1
ATOM 840 O O . GLU A 1 106 ? 33.122 -11.421 13.110 1.00 45.34 106 GLU A O 1
ATOM 845 N 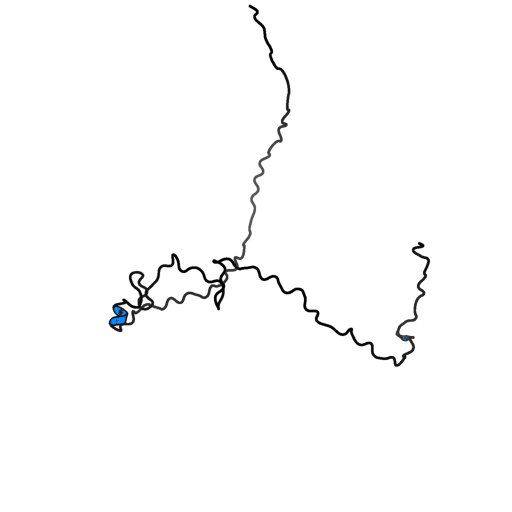N . ALA A 1 107 ? 34.832 -9.934 12.993 1.00 37.19 107 ALA A N 1
ATOM 846 C CA . ALA A 1 107 ? 35.748 -10.293 14.096 1.00 37.19 107 ALA A CA 1
ATOM 847 C C . ALA A 1 107 ? 37.204 -9.896 13.742 1.00 37.19 107 ALA A C 1
ATOM 849 O O . ALA A 1 107 ? 37.543 -9.875 12.559 1.00 37.19 107 ALA A O 1
ATOM 850 N N . PRO A 1 108 ? 38.139 -9.782 14.708 1.00 40.75 108 PRO A N 1
ATOM 851 C CA . PRO A 1 108 ? 38.067 -9.162 16.030 1.00 40.75 108 PRO A CA 1
ATOM 852 C C . PRO A 1 108 ? 39.175 -8.092 16.230 1.00 40.75 108 PRO A C 1
ATOM 854 O O . PRO A 1 108 ? 40.094 -7.929 15.435 1.00 40.75 108 PRO A O 1
ATOM 857 N 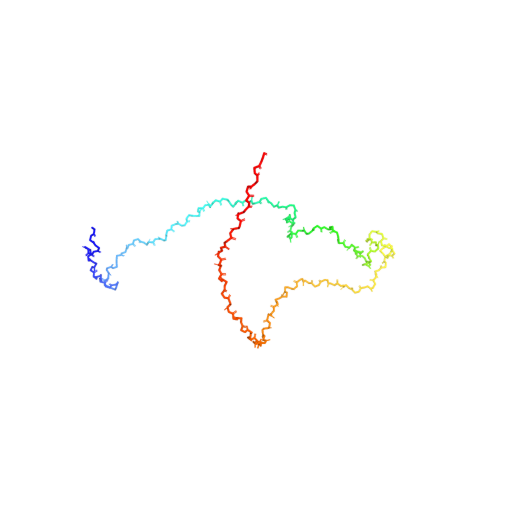N . THR A 1 109 ? 39.056 -7.365 17.335 1.00 38.66 109 THR A N 1
ATOM 858 C CA . THR A 1 109 ? 39.870 -6.239 17.816 1.00 38.66 109 THR A CA 1
ATOM 859 C C . THR A 1 109 ? 41.343 -6.563 18.109 1.00 38.66 109 THR A C 1
ATOM 861 O O . THR A 1 109 ? 41.614 -7.547 18.796 1.00 38.66 109 THR A O 1
ATOM 864 N N . GLU A 1 110 ? 42.261 -5.649 17.773 1.00 36.03 110 GLU A N 1
ATOM 865 C CA . GLU A 1 110 ? 43.540 -5.503 18.485 1.00 36.03 110 GLU A CA 1
ATOM 866 C C . GLU A 1 110 ? 43.743 -4.033 18.885 1.00 36.03 110 GLU A C 1
ATOM 868 O O . GLU A 1 110 ? 43.687 -3.115 18.068 1.00 36.03 110 GLU A O 1
ATOM 873 N N . VAL A 1 111 ? 43.882 -3.825 20.192 1.00 42.34 111 VAL A N 1
ATOM 874 C CA . VAL A 1 111 ? 44.011 -2.536 20.870 1.00 42.34 111 VAL A CA 1
ATOM 875 C C . VAL A 1 111 ? 45.485 -2.149 20.960 1.00 42.34 111 VAL A C 1
ATOM 877 O O . VAL A 1 111 ? 46.273 -2.870 21.564 1.00 42.34 111 VAL A O 1
ATOM 880 N N . VAL A 1 112 ? 45.859 -0.981 20.436 1.00 36.47 112 VAL A N 1
ATOM 881 C CA . VAL A 1 112 ? 47.125 -0.324 20.792 1.00 36.47 112 VAL A CA 1
ATOM 882 C C . VAL A 1 112 ? 46.777 0.998 21.459 1.00 36.47 112 VAL A C 1
ATOM 884 O O . VAL A 1 112 ? 46.348 1.948 20.810 1.00 36.47 112 VAL A O 1
ATOM 887 N N . HIS A 1 113 ? 46.914 1.026 22.783 1.00 37.53 113 HIS A N 1
ATOM 888 C CA . HIS A 1 113 ? 46.858 2.253 23.565 1.00 37.53 113 HIS A CA 1
ATOM 889 C C . HIS A 1 113 ? 48.150 3.039 23.322 1.00 37.53 113 HIS A C 1
ATOM 891 O O . HIS A 1 113 ? 49.239 2.517 23.554 1.00 37.53 113 HIS A O 1
ATOM 897 N N . VAL A 1 114 ? 48.026 4.291 22.887 1.00 36.94 114 VAL A N 1
ATOM 898 C CA . VAL A 1 114 ? 49.087 5.290 23.029 1.00 36.94 114 VAL A CA 1
ATOM 899 C C . VAL A 1 114 ? 48.526 6.377 23.930 1.00 36.94 114 VAL A C 1
ATOM 901 O O . VAL A 1 114 ? 47.531 7.022 23.601 1.00 36.94 114 VAL A O 1
ATOM 904 N 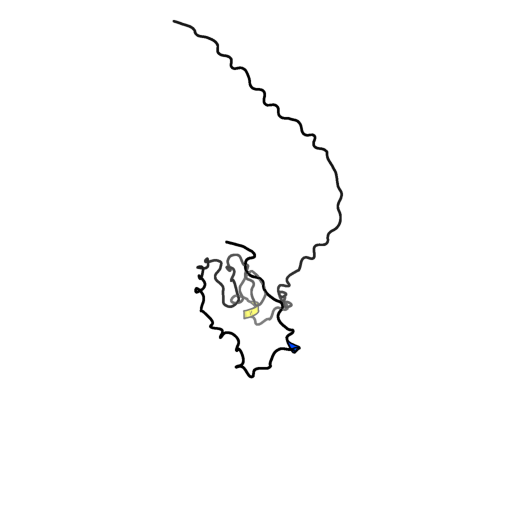N . GLU A 1 115 ? 49.128 6.502 25.106 1.00 41.81 115 GLU A N 1
ATOM 905 C CA . GLU A 1 115 ? 48.808 7.511 26.106 1.00 41.81 115 GLU A CA 1
ATOM 906 C C . GLU A 1 115 ? 49.120 8.896 25.529 1.00 41.81 115 GLU A C 1
ATOM 908 O O . GLU A 1 115 ? 50.255 9.179 25.148 1.00 41.81 115 GLU A O 1
ATOM 913 N N . VAL A 1 116 ? 48.106 9.758 25.438 1.00 39.56 116 VAL A N 1
ATOM 914 C CA . VAL A 1 116 ? 48.296 11.183 25.154 1.00 39.56 116 VAL A CA 1
ATOM 915 C C . VAL A 1 116 ? 48.214 11.900 26.492 1.00 39.56 116 VAL A C 1
ATOM 917 O O . VAL A 1 116 ? 47.144 12.014 27.089 1.00 39.56 116 VAL A O 1
ATOM 920 N N . THR A 1 117 ? 49.370 12.323 26.990 1.00 34.50 117 THR A N 1
ATOM 921 C CA . THR A 1 117 ? 49.494 13.196 28.154 1.00 34.50 117 THR A CA 1
ATOM 922 C C . THR A 1 117 ? 48.913 14.566 27.807 1.00 34.50 117 THR A C 1
ATOM 924 O O . THR A 1 117 ? 49.273 15.161 26.793 1.00 34.50 117 THR A O 1
ATOM 927 N N . HIS A 1 118 ? 47.977 15.044 28.629 1.00 45.22 118 HIS A N 1
ATOM 928 C CA . HIS A 1 118 ? 47.491 16.419 28.580 1.00 45.22 118 HIS A CA 1
ATOM 929 C C . HIS A 1 118 ? 48.622 17.350 29.017 1.00 45.22 118 HIS A C 1
ATOM 931 O O . HIS A 1 118 ? 49.066 17.251 30.157 1.00 45.22 118 HIS A O 1
ATOM 937 N N . ASP A 1 119 ? 49.058 18.236 28.125 1.00 34.44 119 ASP A N 1
ATOM 938 C CA . ASP A 1 119 ? 49.926 19.357 28.474 1.00 34.44 119 ASP A CA 1
ATOM 939 C C . ASP A 1 119 ? 49.091 20.641 28.443 1.00 34.44 119 ASP A C 1
ATOM 941 O O . ASP A 1 119 ? 48.377 20.932 27.477 1.00 34.44 119 ASP A O 1
ATOM 945 N N . GLU A 1 120 ? 49.117 21.332 29.575 1.00 38.31 120 GLU A N 1
ATOM 946 C CA . GLU A 1 120 ? 48.351 22.523 29.904 1.00 38.31 120 GLU A CA 1
ATOM 947 C C . GLU A 1 120 ? 48.850 23.714 29.073 1.00 38.31 120 GLU A C 1
ATOM 949 O O . GLU A 1 120 ? 50.042 23.999 29.013 1.00 38.31 120 GLU A O 1
ATOM 954 N N . PHE A 1 121 ? 47.936 24.428 28.412 1.00 30.80 121 PHE A N 1
ATOM 955 C CA . PHE A 1 121 ? 48.252 25.692 27.748 1.00 30.80 121 PHE A CA 1
ATOM 956 C C . PHE A 1 121 ? 47.995 26.835 28.735 1.00 30.80 121 PHE A C 1
ATOM 958 O O . PHE A 1 121 ? 46.866 27.317 28.854 1.00 30.80 121 PHE A O 1
ATOM 965 N N . GLU A 1 122 ? 49.034 27.232 29.470 1.00 38.78 122 GLU A N 1
ATOM 966 C CA . GLU A 1 122 ? 49.057 28.493 30.213 1.00 38.78 122 GLU A CA 1
ATOM 967 C C . GLU A 1 122 ? 49.160 29.664 29.224 1.00 38.78 122 GLU A C 1
ATOM 969 O O . GLU A 1 122 ? 50.026 29.699 28.349 1.00 38.78 122 GLU A O 1
ATOM 974 N N . VAL A 1 123 ? 48.240 30.623 29.349 1.00 38.47 123 VAL A N 1
ATOM 975 C CA . VAL A 1 123 ? 48.272 31.893 28.620 1.00 38.47 123 VAL A CA 1
ATOM 976 C C . VAL A 1 123 ? 48.906 32.917 29.552 1.00 38.47 123 VAL A C 1
ATOM 978 O O . VAL A 1 123 ? 48.258 33.364 30.494 1.00 38.47 123 VAL A O 1
ATOM 981 N N . GLU A 1 124 ? 50.171 33.253 29.314 1.00 45.03 124 GLU A N 1
ATOM 982 C CA . GLU A 1 124 ? 50.857 34.343 30.009 1.00 45.03 124 GLU A CA 1
ATOM 983 C C . GLU A 1 124 ? 50.735 35.616 29.153 1.00 45.03 124 GLU A C 1
ATOM 985 O O . GLU A 1 124 ? 51.248 35.694 28.033 1.00 45.03 124 GLU A O 1
ATOM 990 N N . GLU A 1 125 ? 49.969 36.588 29.650 1.00 48.91 125 GLU A N 1
ATOM 991 C CA . GLU A 1 125 ? 50.005 37.974 29.184 1.00 48.91 125 GLU A CA 1
ATOM 992 C C . GLU A 1 125 ? 51.259 38.627 29.780 1.00 48.91 125 GLU A C 1
ATOM 994 O O . GLU A 1 125 ? 51.499 38.436 30.964 1.00 48.91 125 GLU A O 1
ATOM 999 N N . ASP A 1 126 ? 52.062 39.356 28.993 1.00 36.81 126 ASP A N 1
ATOM 1000 C CA . ASP A 1 126 ? 52.469 40.734 29.320 1.00 36.81 126 ASP A CA 1
ATOM 1001 C C . ASP A 1 126 ? 53.588 41.310 28.418 1.00 36.81 126 ASP A C 1
ATOM 1003 O O . ASP A 1 126 ? 54.386 40.616 27.788 1.00 36.81 126 ASP A O 1
ATOM 1007 N N . GLU A 1 127 ? 53.611 42.646 28.442 1.00 43.31 127 GLU A N 1
ATOM 1008 C CA . GLU A 1 127 ? 54.663 43.606 28.080 1.00 43.31 127 GLU A CA 1
ATOM 1009 C C . GLU A 1 127 ? 54.747 44.160 26.637 1.00 43.31 127 GLU A C 1
ATOM 1011 O O . GLU A 1 127 ? 55.324 43.615 25.694 1.00 43.31 127 GLU A O 1
ATOM 1016 N N . VAL A 1 128 ? 54.238 45.392 26.534 1.00 49.72 128 VAL A N 1
ATOM 1017 C CA . VAL A 1 128 ? 54.350 46.353 25.432 1.00 49.72 128 VAL A CA 1
ATOM 1018 C C . VAL A 1 128 ? 55.599 47.222 25.643 1.00 49.72 128 VAL A C 1
ATOM 1020 O O . VAL A 1 128 ? 55.726 47.801 26.720 1.00 49.72 128 VAL A O 1
ATOM 1023 N N . PRO A 1 129 ? 56.460 47.482 24.639 1.00 45.59 129 PRO A N 1
ATOM 1024 C CA . PRO A 1 129 ? 57.442 48.554 24.751 1.00 45.59 129 PRO A CA 1
ATOM 1025 C C . PRO A 1 129 ? 57.022 49.786 23.941 1.00 45.59 129 PRO A C 1
ATOM 1027 O O . PRO A 1 129 ? 56.989 49.784 22.711 1.00 45.59 129 PRO A O 1
ATOM 1030 N N . THR A 1 130 ? 56.756 50.874 24.666 1.00 49.81 130 THR A N 1
ATOM 1031 C CA . THR A 1 130 ? 56.697 52.244 24.138 1.00 49.81 130 THR A CA 1
ATOM 1032 C C . THR A 1 130 ? 58.026 52.941 24.423 1.00 49.81 130 THR A C 1
ATOM 1034 O O . THR A 1 130 ? 58.372 53.122 25.586 1.00 49.81 130 THR A O 1
ATOM 1037 N N . ILE A 1 131 ? 58.731 53.393 23.383 1.00 48.62 131 ILE A N 1
ATOM 1038 C CA . ILE A 1 131 ? 59.774 54.439 23.426 1.00 48.62 131 ILE A CA 1
ATOM 1039 C C . ILE A 1 131 ? 59.748 55.172 22.074 1.00 48.62 131 ILE A C 1
ATOM 1041 O O . ILE A 1 131 ? 59.461 54.548 21.061 1.00 48.62 131 ILE A O 1
ATOM 1045 N N . LEU A 1 132 ? 60.076 56.446 21.890 1.00 44.75 132 LEU A N 1
ATOM 1046 C CA . LEU A 1 132 ? 60.157 57.651 22.711 1.00 44.75 132 LEU A CA 1
ATOM 1047 C C . LEU A 1 132 ? 60.285 58.794 21.678 1.00 44.75 132 LEU A C 1
ATOM 1049 O O . LEU A 1 132 ? 61.013 58.681 20.695 1.00 44.75 132 LEU A O 1
ATOM 1053 N N . SER A 1 133 ? 59.560 59.877 21.929 1.00 46.47 133 SER A N 1
ATOM 1054 C CA . SER A 1 133 ? 59.569 61.177 21.249 1.00 46.47 133 SER A CA 1
ATOM 1055 C C . SER A 1 133 ? 60.959 61.725 20.868 1.00 46.47 133 SER A C 1
ATOM 1057 O O . SER A 1 133 ? 61.853 61.777 21.711 1.00 46.47 133 SER A O 1
ATOM 1059 N N . GLN A 1 134 ? 61.087 62.290 19.660 1.00 49.44 134 GLN A N 1
ATOM 1060 C CA . GLN A 1 134 ? 62.036 63.373 19.378 1.00 49.44 134 GLN A CA 1
ATOM 1061 C C . GLN A 1 134 ? 61.290 64.587 18.818 1.00 49.44 134 GLN A C 1
ATOM 1063 O O . GLN A 1 134 ? 60.565 64.506 17.831 1.00 49.44 134 GLN A O 1
ATOM 1068 N N . MET A 1 135 ? 61.472 65.694 19.532 1.00 51.94 135 MET A N 1
ATOM 1069 C CA . MET A 1 135 ? 61.065 67.051 19.206 1.00 51.94 135 MET A CA 1
ATOM 1070 C C . MET A 1 135 ? 62.045 67.651 18.192 1.00 51.94 135 MET A C 1
ATOM 1072 O O . MET A 1 135 ? 63.253 67.555 18.412 1.00 51.94 135 MET A O 1
ATOM 1076 N N . LEU A 1 136 ? 61.518 68.299 17.151 1.00 52.75 136 LEU A N 1
ATOM 1077 C CA . LEU A 1 136 ? 61.893 69.632 16.650 1.00 52.75 136 LEU A CA 1
ATOM 1078 C C . LEU A 1 136 ? 60.852 70.082 15.617 1.00 52.75 136 LEU A C 1
ATOM 1080 O O . LEU A 1 136 ? 60.490 69.254 14.753 1.00 52.75 136 LEU A O 1
#

pLDDT: mean 70.48, std 20.32, range [30.8, 94.44]

Sequence (136 aa):
MSAYGHNIWPCKDITEWEKVNGEEVKPPVFDKKVGRSPKSRKKQPQEVMGKYGPKLSKHGIIMHCSWCQSTEHNARTCELKKAGVRPTMAPVRNPPNMDVEEESKEAPTEVVHVEVTHDEFEVEEDEVPTILSQML